Protein AF-A0AA41X513-F1 (afdb_monomer_lite)

Organism: NCBI:txid2961944

Secondary structure (DSSP, 8-state):
--S-----TT---------TT---EEEEEEE--TT-EEEEEETTEEEEEEE--TTSEEEEEEE-

Foldseek 3Di:
DPPDDDQDPPRDDDDDDDDPPDKDKDKDKDAADFQDWDFDDDPPDTPDTDTHHPVRMDIDMDMD

Structure (mmCIF, N/CA/C/O backbone):
data_AF-A0AA41X513-F1
#
_entry.id   AF-A0AA41X513-F1
#
loop_
_atom_site.group_PDB
_atom_site.id
_atom_site.type_symbol
_atom_site.label_atom_id
_atom_site.label_alt_id
_atom_site.label_comp_id
_atom_site.label_asym_id
_atom_site.label_entity_id
_atom_site.label_seq_id
_atom_site.pdbx_PDB_ins_code
_atom_site.Cartn_x
_atom_site.Cartn_y
_atom_site.Cartn_z
_atom_site.occupancy
_atom_site.B_iso_or_equiv
_atom_site.auth_seq_id
_atom_site.auth_comp_id
_atom_site.auth_asym_id
_atom_site.auth_atom_id
_atom_site.pdbx_PDB_model_num
ATOM 1 N N . ASP A 1 1 ? 11.589 15.031 -7.492 1.00 59.69 1 ASP A N 1
ATOM 2 C CA . ASP A 1 1 ? 10.608 14.438 -6.577 1.00 59.69 1 ASP A CA 1
ATOM 3 C C . ASP A 1 1 ? 11.364 13.658 -5.512 1.00 59.69 1 ASP A C 1
ATOM 5 O O . ASP A 1 1 ? 12.380 13.061 -5.853 1.00 59.69 1 ASP A O 1
ATOM 9 N N . SER A 1 2 ? 10.962 13.728 -4.245 1.00 68.50 2 SER A N 1
ATOM 10 C CA . SER A 1 2 ? 11.565 12.919 -3.176 1.00 68.50 2 SER A CA 1
ATOM 11 C C . SER A 1 2 ? 11.049 11.479 -3.171 1.00 68.50 2 SER A C 1
ATOM 13 O O . SER A 1 2 ? 11.583 10.669 -2.420 1.00 68.50 2 SER A O 1
ATOM 15 N N . GLY A 1 3 ? 10.030 11.157 -3.985 1.00 74.19 3 GLY A N 1
ATOM 16 C CA . GLY A 1 3 ? 9.448 9.812 -4.056 1.00 74.19 3 GLY A CA 1
ATOM 17 C C . GLY A 1 3 ? 8.699 9.415 -2.781 1.00 74.19 3 GLY A C 1
ATOM 18 O O . GLY A 1 3 ? 8.516 8.233 -2.512 1.00 74.19 3 GLY A O 1
ATOM 19 N N . VAL A 1 4 ? 8.305 10.405 -1.974 1.00 79.88 4 VAL A N 1
ATOM 20 C CA . VAL A 1 4 ? 7.552 10.229 -0.729 1.00 79.88 4 VAL A CA 1
ATOM 21 C C . VAL A 1 4 ? 6.208 10.910 -0.914 1.00 79.88 4 VAL A C 1
ATOM 23 O O . VAL A 1 4 ? 6.165 12.099 -1.228 1.00 79.88 4 VAL A O 1
ATOM 26 N N . TYR A 1 5 ? 5.135 10.154 -0.700 1.00 83.06 5 TYR A N 1
ATOM 27 C CA . TYR A 1 5 ? 3.765 10.609 -0.892 1.00 83.06 5 TYR A CA 1
ATOM 28 C C . TYR A 1 5 ? 2.968 10.364 0.387 1.00 83.06 5 TYR A C 1
ATOM 30 O O . TYR A 1 5 ? 2.834 9.224 0.829 1.00 83.06 5 TYR A O 1
ATOM 38 N N . ASP A 1 6 ? 2.425 11.436 0.963 1.00 82.69 6 ASP A N 1
ATOM 39 C CA . ASP A 1 6 ? 1.574 11.366 2.149 1.00 82.69 6 ASP A CA 1
ATOM 40 C C . ASP A 1 6 ? 0.098 11.422 1.739 1.00 82.69 6 ASP A C 1
ATOM 42 O O . ASP A 1 6 ? -0.402 12.440 1.254 1.00 82.69 6 ASP A O 1
ATOM 46 N N . LEU A 1 7 ? -0.619 10.320 1.963 1.00 83.94 7 LEU A N 1
ATOM 47 C CA . LEU A 1 7 ? -2.056 10.222 1.720 1.00 83.94 7 LEU A CA 1
ATOM 48 C C . LEU A 1 7 ? -2.822 10.480 3.016 1.00 83.94 7 LEU A C 1
ATOM 50 O O . LEU A 1 7 ? -2.949 9.611 3.876 1.00 83.94 7 LEU A O 1
ATOM 54 N N . ILE A 1 8 ? -3.339 11.700 3.157 1.00 83.00 8 ILE A N 1
ATOM 55 C CA . ILE A 1 8 ? -4.167 12.100 4.299 1.00 83.00 8 ILE A CA 1
ATOM 56 C C . ILE A 1 8 ? -5.637 12.081 3.872 1.00 83.00 8 ILE A C 1
ATOM 58 O O . ILE A 1 8 ? -6.011 12.731 2.892 1.00 83.00 8 ILE A O 1
ATOM 62 N N . HIS A 1 9 ? -6.474 11.362 4.631 1.00 77.31 9 HIS A N 1
ATOM 63 C CA . HIS A 1 9 ? -7.920 11.279 4.400 1.00 77.31 9 HIS A CA 1
ATOM 64 C C . HIS A 1 9 ? -8.538 12.680 4.189 1.00 77.31 9 HIS A C 1
ATOM 66 O O . HIS A 1 9 ? -8.250 13.588 4.975 1.00 77.31 9 HIS A O 1
ATOM 72 N N . PRO A 1 10 ? -9.402 12.875 3.170 1.00 82.94 10 PRO A N 1
ATOM 73 C CA . PRO A 1 10 ? -10.068 11.853 2.355 1.00 82.94 10 PRO A CA 1
ATOM 74 C C . PRO A 1 10 ? -9.306 11.388 1.108 1.00 82.94 10 PRO A C 1
ATOM 76 O O . PRO A 1 10 ? -9.864 10.615 0.334 1.00 82.94 10 PRO A O 1
ATOM 79 N N . ASN A 1 11 ? -8.060 11.821 0.901 1.00 83.88 11 ASN A N 1
ATOM 80 C CA . ASN A 1 11 ? -7.281 11.381 -0.254 1.00 83.88 11 ASN A CA 1
ATOM 81 C C . ASN A 1 11 ? -6.898 9.906 -0.098 1.00 83.88 11 ASN A C 1
ATOM 83 O O . ASN A 1 11 ? -6.346 9.511 0.929 1.00 83.88 11 ASN A O 1
ATOM 87 N N . THR A 1 12 ? -7.204 9.102 -1.114 1.00 83.31 12 THR A N 1
ATOM 88 C CA . THR A 1 12 ? -6.993 7.645 -1.103 1.00 83.31 12 THR A CA 1
ATOM 89 C C . THR A 1 12 ? -6.053 7.162 -2.203 1.00 83.31 12 THR A C 1
ATOM 91 O O . THR A 1 12 ? -5.751 5.977 -2.245 1.00 83.31 12 THR A O 1
ATOM 94 N N . PHE A 1 13 ? -5.597 8.050 -3.090 1.00 84.44 13 PHE A N 1
ATOM 95 C CA . PHE A 1 13 ? -4.700 7.720 -4.196 1.00 84.44 13 PHE A CA 1
ATOM 96 C C . PHE A 1 13 ? -3.702 8.855 -4.450 1.00 84.44 13 PHE A C 1
ATOM 98 O O . PHE A 1 13 ? -3.991 10.022 -4.171 1.00 84.44 13 PHE A O 1
ATOM 105 N N . ALA A 1 14 ? -2.538 8.499 -4.987 1.00 85.88 14 ALA A N 1
ATOM 106 C CA . ALA A 1 14 ? -1.536 9.412 -5.523 1.00 85.88 14 ALA A CA 1
ATOM 107 C C . ALA A 1 14 ? -1.114 8.901 -6.901 1.00 85.88 14 ALA A C 1
ATOM 109 O O . ALA A 1 14 ? -1.103 7.695 -7.135 1.00 85.88 14 ALA A O 1
ATOM 110 N N . GLU A 1 15 ? -0.771 9.816 -7.800 1.00 84.06 15 GLU A N 1
ATOM 111 C CA . GLU A 1 15 ? -0.209 9.468 -9.101 1.00 84.06 15 GLU A CA 1
ATOM 112 C C . GLU A 1 15 ? 1.315 9.478 -8.992 1.00 84.06 15 GLU A C 1
ATOM 114 O O . GLU A 1 15 ? 1.905 10.453 -8.520 1.00 84.06 15 GLU A O 1
ATOM 119 N N . VAL A 1 16 ? 1.945 8.380 -9.403 1.00 82.19 16 VAL A N 1
ATOM 120 C CA . VAL A 1 16 ? 3.399 8.224 -9.420 1.00 82.19 16 VAL A CA 1
ATOM 121 C C . VAL A 1 16 ? 3.830 7.821 -10.825 1.00 82.19 16 VAL A C 1
ATOM 123 O O . VAL A 1 16 ? 3.164 7.027 -11.479 1.00 82.19 16 VAL A O 1
ATOM 126 N N . SER A 1 17 ? 4.936 8.380 -11.310 1.00 81.56 17 SER A N 1
ATOM 127 C CA . SER A 1 17 ? 5.515 8.007 -12.604 1.00 81.56 17 SER A CA 1
ATOM 128 C C . SER A 1 17 ? 6.780 7.195 -12.367 1.00 81.56 17 SER A C 1
ATOM 130 O O . SER A 1 17 ? 7.754 7.715 -11.820 1.00 81.56 17 SER A O 1
ATOM 132 N N . LEU A 1 18 ? 6.751 5.928 -12.772 1.00 82.81 18 LEU A N 1
ATOM 133 C CA . LEU A 1 18 ? 7.881 5.003 -12.716 1.00 82.81 18 LEU A CA 1
ATOM 134 C C . LEU A 1 18 ? 8.376 4.726 -14.140 1.00 82.81 18 LEU A C 1
ATOM 136 O O . LEU A 1 18 ? 7.576 4.672 -15.073 1.00 82.81 1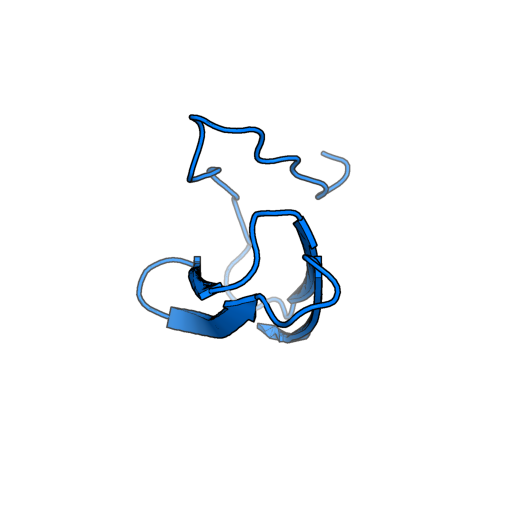8 LEU A O 1
ATOM 140 N N . ASN A 1 19 ? 9.686 4.568 -14.327 1.00 84.19 19 ASN A N 1
ATOM 141 C CA . ASN A 1 19 ? 10.233 4.183 -15.626 1.00 84.19 19 ASN A CA 1
ATOM 142 C C . ASN A 1 19 ? 10.067 2.677 -15.842 1.00 84.19 19 ASN A C 1
ATOM 144 O O . ASN A 1 19 ? 10.404 1.870 -14.976 1.00 84.19 19 ASN A O 1
ATOM 148 N N . GLU A 1 20 ? 9.627 2.289 -17.036 1.00 79.69 20 GLU A N 1
ATOM 149 C CA . GLU A 1 20 ? 9.557 0.879 -17.414 1.00 79.69 20 GLU A CA 1
ATOM 150 C C . GLU A 1 20 ? 10.954 0.233 -17.434 1.00 79.69 20 GLU A C 1
ATOM 152 O O . GLU A 1 20 ? 11.914 0.792 -17.969 1.00 79.69 20 GLU A O 1
ATOM 157 N N . GLY A 1 21 ? 11.061 -0.980 -16.882 1.00 79.31 21 GLY A N 1
ATOM 158 C CA . GLY A 1 21 ? 12.295 -1.776 -16.879 1.00 79.31 21 GLY A CA 1
ATOM 159 C C . GLY A 1 21 ? 13.255 -1.494 -15.719 1.00 79.31 21 GLY A C 1
ATOM 160 O O . GLY A 1 21 ? 14.309 -2.129 -15.644 1.00 79.31 21 GLY A O 1
ATOM 161 N N . GLU A 1 22 ? 12.899 -0.586 -14.809 1.00 85.44 22 GLU A N 1
ATOM 162 C CA . GLU A 1 22 ? 13.611 -0.360 -13.551 1.00 85.44 22 GLU A CA 1
ATOM 163 C C . GLU A 1 22 ? 12.905 -1.065 -12.386 1.00 85.44 22 GLU A C 1
ATOM 165 O O . GLU A 1 22 ? 11.701 -1.294 -12.420 1.00 85.44 22 GLU A O 1
ATOM 170 N N . MET A 1 23 ? 13.675 -1.427 -11.359 1.00 85.44 23 MET A N 1
ATOM 171 C CA . MET A 1 23 ? 13.174 -2.080 -10.149 1.00 85.44 23 MET A CA 1
ATOM 172 C C . MET A 1 23 ? 13.082 -1.049 -9.025 1.00 85.44 23 MET A C 1
ATOM 174 O O . MET A 1 23 ? 14.077 -0.385 -8.713 1.00 85.44 23 MET A O 1
ATOM 178 N N . TYR A 1 24 ? 11.915 -0.934 -8.399 1.00 87.44 24 TYR A N 1
ATOM 179 C CA . TYR A 1 24 ? 11.626 0.079 -7.391 1.00 87.44 24 TYR A CA 1
ATOM 180 C C . TYR A 1 24 ? 11.315 -0.554 -6.042 1.00 87.44 24 TYR A C 1
ATOM 182 O O . TYR A 1 24 ? 10.520 -1.474 -5.917 1.00 87.44 24 TYR A O 1
ATOM 190 N N . GLY A 1 25 ? 11.927 -0.026 -4.984 1.00 89.88 25 GLY A N 1
ATOM 191 C CA . GLY A 1 25 ? 11.518 -0.344 -3.620 1.00 89.88 25 GLY A CA 1
ATOM 192 C C . GLY A 1 25 ? 10.375 0.565 -3.179 1.00 89.88 25 GLY A C 1
ATOM 193 O O . GLY A 1 25 ? 10.423 1.769 -3.423 1.00 89.88 25 GLY A O 1
ATOM 194 N N . PHE A 1 26 ? 9.399 0.021 -2.456 1.00 90.38 26 PHE A N 1
ATOM 195 C CA . PHE A 1 26 ? 8.375 0.812 -1.778 1.00 90.38 26 PHE A CA 1
ATOM 196 C C . PHE A 1 26 ? 8.395 0.567 -0.271 1.00 90.38 26 PHE A C 1
ATOM 198 O O . PHE A 1 26 ? 8.784 -0.497 0.217 1.00 90.38 26 PHE A O 1
ATOM 205 N N . ARG A 1 27 ? 7.944 1.568 0.484 1.00 93.00 27 ARG A N 1
ATOM 206 C CA . ARG A 1 27 ? 7.704 1.480 1.925 1.00 93.00 27 ARG A CA 1
ATOM 207 C C . ARG A 1 27 ? 6.406 2.199 2.246 1.00 93.00 27 ARG A C 1
ATOM 209 O O . ARG A 1 27 ? 6.183 3.297 1.750 1.00 93.00 27 ARG A O 1
ATOM 216 N N . TYR A 1 28 ? 5.589 1.605 3.107 1.00 92.06 28 TYR A N 1
ATOM 217 C CA . TYR A 1 28 ? 4.342 2.204 3.565 1.00 92.06 28 TYR A CA 1
ATOM 218 C C . TYR A 1 28 ? 4.266 2.255 5.090 1.00 92.06 28 TYR A C 1
ATOM 220 O O . TYR A 1 28 ? 4.831 1.418 5.801 1.00 92.06 28 TYR A O 1
ATOM 228 N N . SER A 1 29 ? 3.540 3.257 5.580 1.00 93.62 29 SER A N 1
ATOM 229 C CA . SER A 1 29 ? 3.137 3.406 6.975 1.00 93.62 29 SER A CA 1
ATOM 230 C C . SER A 1 29 ? 1.712 3.942 6.990 1.00 93.62 29 SER A C 1
ATOM 232 O O . SER A 1 29 ? 1.459 5.055 6.541 1.00 93.62 29 SER A O 1
ATOM 234 N N . LEU A 1 30 ? 0.782 3.131 7.471 1.00 91.94 30 LEU A N 1
ATOM 235 C CA . LEU A 1 30 ? -0.640 3.423 7.554 1.00 91.94 30 LEU A CA 1
ATOM 236 C C . LEU A 1 30 ? -1.019 3.634 9.012 1.00 91.94 30 LEU A C 1
ATOM 238 O O . LEU A 1 30 ? -0.570 2.894 9.886 1.00 91.94 30 LEU A O 1
ATOM 242 N N . HIS A 1 31 ? -1.887 4.610 9.248 1.00 92.81 31 HIS A N 1
ATOM 243 C CA . HIS A 1 31 ? -2.490 4.878 10.547 1.00 92.81 31 HIS A CA 1
ATOM 244 C C . HIS A 1 31 ? -3.996 5.031 10.373 1.00 92.81 31 HIS A C 1
ATOM 246 O O . HIS A 1 31 ? -4.458 5.708 9.454 1.00 92.81 31 HIS A O 1
ATOM 252 N N . GLY A 1 32 ? -4.771 4.414 11.255 1.00 90.12 32 GLY A N 1
ATOM 253 C CA . GLY A 1 32 ? -6.225 4.428 11.166 1.00 90.12 32 GLY A CA 1
ATOM 254 C C . GLY A 1 32 ? -6.871 3.591 12.259 1.00 90.12 32 GLY A C 1
ATOM 255 O O . GLY A 1 32 ? -6.195 2.954 13.056 1.00 90.12 32 GLY A O 1
ATOM 256 N N . LYS A 1 33 ? -8.202 3.586 12.307 1.00 93.31 33 LYS A N 1
ATOM 257 C CA . LYS A 1 33 ? -8.933 2.851 13.348 1.00 93.31 33 LYS A CA 1
ATOM 258 C C . LYS A 1 33 ? -8.705 1.346 13.220 1.00 93.31 33 LYS A C 1
ATOM 260 O O . LYS A 1 33 ? -8.709 0.823 12.104 1.00 93.31 33 LYS A O 1
ATOM 265 N N . ALA A 1 34 ? -8.607 0.652 14.350 1.00 94.69 34 ALA A N 1
ATOM 266 C CA . ALA A 1 34 ? -8.578 -0.809 14.372 1.00 94.69 34 ALA A CA 1
ATOM 267 C C . ALA A 1 34 ? -9.792 -1.399 13.629 1.00 94.69 34 ALA A C 1
ATOM 269 O O . ALA A 1 34 ? -10.910 -0.887 13.739 1.00 94.69 34 ALA A O 1
ATOM 270 N N . GLY A 1 35 ? -9.567 -2.466 12.864 1.00 93.44 35 GLY A N 1
ATOM 271 C CA . GLY A 1 35 ? -10.574 -3.082 11.998 1.00 93.44 35 GLY A CA 1
ATOM 272 C C . GLY A 1 35 ? -10.751 -2.402 10.637 1.00 93.44 35 GLY A C 1
ATOM 273 O O . GLY A 1 35 ? -11.593 -2.824 9.849 1.00 93.44 35 GLY A O 1
ATOM 274 N N . THR A 1 36 ? -9.992 -1.342 10.337 1.00 92.50 36 THR A N 1
ATOM 275 C CA . THR A 1 36 ? -10.011 -0.728 9.002 1.00 92.50 36 THR A CA 1
ATOM 276 C C . THR A 1 36 ? -9.224 -1.602 8.034 1.00 92.50 36 THR A C 1
ATOM 278 O O . THR A 1 36 ? -8.015 -1.775 8.196 1.00 92.50 36 THR A O 1
ATOM 281 N N . SER A 1 37 ? -9.892 -2.131 7.013 1.00 94.56 37 SER A N 1
ATOM 282 C CA . SER A 1 37 ? -9.229 -2.818 5.906 1.00 94.56 37 SER A CA 1
ATOM 283 C C . SER A 1 37 ? -8.494 -1.819 5.012 1.00 94.56 37 SER A C 1
ATOM 285 O O . SER A 1 37 ? -8.980 -0.712 4.777 1.00 94.56 37 SER A O 1
ATOM 287 N N . PHE A 1 38 ? -7.337 -2.214 4.489 1.00 92.62 38 PHE A N 1
ATOM 288 C CA . PHE A 1 38 ? -6.567 -1.432 3.531 1.00 92.62 38 PHE A CA 1
ATOM 289 C C . PHE A 1 38 ? -6.103 -2.305 2.366 1.00 92.62 38 PHE A C 1
ATOM 291 O O . PHE A 1 38 ? -5.885 -3.510 2.512 1.00 92.62 38 PHE A O 1
ATOM 298 N N . LYS A 1 39 ? -5.915 -1.660 1.217 1.00 93.81 39 LYS A N 1
ATOM 299 C CA . LYS A 1 39 ? -5.324 -2.236 0.015 1.00 93.81 39 LYS A CA 1
ATOM 300 C C . LYS A 1 39 ? -4.449 -1.166 -0.636 1.00 93.81 39 LYS A C 1
ATOM 302 O O . LYS A 1 39 ? -4.911 -0.043 -0.816 1.00 93.81 39 LYS A O 1
ATOM 307 N N . ILE A 1 40 ? -3.188 -1.490 -0.903 1.00 91.31 40 ILE A N 1
ATOM 308 C CA . ILE A 1 40 ? -2.232 -0.648 -1.624 1.00 91.31 40 ILE A CA 1
ATOM 309 C C . ILE A 1 40 ? -2.025 -1.296 -2.985 1.00 91.31 40 ILE A C 1
ATOM 311 O O . ILE A 1 40 ? -1.580 -2.442 -3.069 1.00 91.31 40 ILE A O 1
ATOM 315 N N . GLU A 1 41 ? -2.355 -0.548 -4.027 1.00 91.94 41 GLU A N 1
ATOM 316 C CA . GLU A 1 41 ? -2.272 -0.987 -5.413 1.00 91.94 41 GLU A CA 1
ATOM 317 C C . GLU A 1 41 ? -1.390 -0.022 -6.196 1.00 91.94 41 GLU A C 1
ATOM 319 O O . GLU A 1 41 ? -1.375 1.183 -5.923 1.00 91.94 41 GLU A O 1
ATOM 324 N N . LEU A 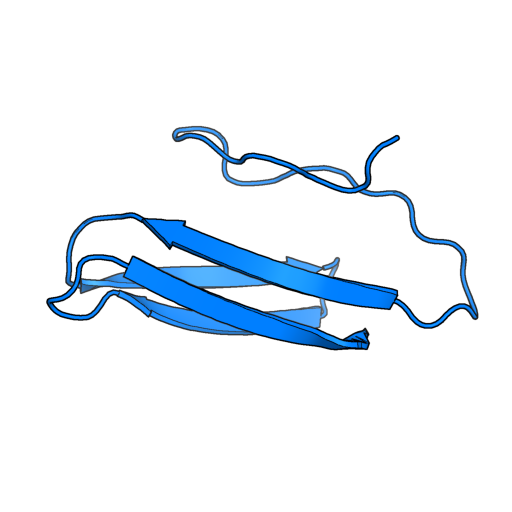1 42 ? -0.657 -0.571 -7.157 1.00 88.69 42 LEU A N 1
ATOM 325 C CA . LEU A 1 42 ? 0.001 0.181 -8.210 1.00 88.69 42 LEU A CA 1
ATOM 326 C C . LEU A 1 42 ? -0.550 -0.345 -9.532 1.00 88.69 42 LEU A C 1
ATOM 328 O O . LEU A 1 42 ? -0.362 -1.515 -9.858 1.00 88.69 42 LEU A O 1
ATOM 332 N N . ASP A 1 43 ? -1.282 0.508 -10.244 1.00 87.00 43 ASP A N 1
ATOM 333 C CA . ASP A 1 43 ? -2.121 0.110 -11.374 1.00 87.00 43 ASP A CA 1
ATOM 334 C C . ASP A 1 43 ? -3.072 -1.044 -10.990 1.00 87.00 43 ASP A C 1
ATOM 336 O O . ASP A 1 43 ? -3.915 -0.870 -10.110 1.00 87.00 43 ASP A O 1
ATOM 340 N N . ASP A 1 44 ? -2.929 -2.217 -11.613 1.00 87.06 44 ASP A N 1
ATOM 341 C CA . ASP A 1 44 ? -3.726 -3.421 -11.329 1.00 87.06 44 ASP A CA 1
ATOM 342 C C . ASP A 1 44 ? -3.002 -4.423 -10.397 1.00 87.06 44 ASP A C 1
ATOM 344 O O . ASP A 1 44 ? -3.515 -5.515 -10.125 1.00 87.06 44 ASP A O 1
ATOM 348 N N . GLU A 1 45 ? -1.801 -4.089 -9.909 1.00 88.94 45 GLU A N 1
ATOM 349 C CA . GLU A 1 45 ? -1.004 -4.950 -9.034 1.00 88.94 45 GLU A CA 1
ATOM 350 C C . GLU A 1 45 ? -1.234 -4.632 -7.552 1.00 88.94 45 GLU A C 1
ATOM 352 O O . GLU A 1 45 ? -1.104 -3.494 -7.096 1.00 88.94 45 GLU A O 1
ATOM 357 N N . VAL A 1 46 ? -1.533 -5.669 -6.765 1.00 93.19 46 VAL A N 1
ATOM 358 C CA . VAL A 1 46 ? -1.695 -5.550 -5.311 1.00 93.19 46 VAL A CA 1
ATOM 359 C C . VAL A 1 46 ? -0.334 -5.659 -4.636 1.00 93.19 46 VAL A C 1
ATOM 361 O O . VAL A 1 46 ? 0.233 -6.745 -4.540 1.00 93.19 46 VAL A O 1
ATOM 364 N N . LEU A 1 47 ? 0.157 -4.539 -4.108 1.00 92.06 47 LEU A N 1
ATOM 365 C CA . LEU A 1 47 ? 1.439 -4.481 -3.405 1.00 92.06 47 LEU A CA 1
ATOM 366 C C . LEU A 1 47 ? 1.322 -4.947 -1.948 1.00 92.06 47 LEU A C 1
ATOM 368 O O . LEU A 1 47 ? 2.220 -5.604 -1.421 1.00 92.06 47 LEU A O 1
ATOM 372 N N . ALA A 1 48 ? 0.229 -4.579 -1.275 1.00 93.50 48 ALA A N 1
ATOM 373 C CA . ALA A 1 48 ? -0.059 -4.992 0.095 1.00 93.50 48 ALA A CA 1
ATOM 374 C C . ALA A 1 48 ? -1.555 -4.883 0.405 1.00 93.50 48 ALA A C 1
ATOM 376 O O . ALA A 1 48 ? -2.210 -3.918 0.019 1.00 93.50 48 ALA A O 1
ATOM 377 N N . GLU A 1 49 ? -2.088 -5.825 1.176 1.00 95.25 49 GLU A N 1
ATOM 378 C CA . GLU A 1 49 ? -3.463 -5.780 1.671 1.00 95.25 49 GLU A CA 1
ATOM 379 C C . GLU A 1 49 ? -3.548 -6.325 3.095 1.00 95.25 49 GLU A C 1
ATOM 381 O O . GLU A 1 49 ? -2.725 -7.140 3.520 1.00 95.25 49 GLU A O 1
ATOM 386 N N . GLY A 1 50 ? -4.531 -5.851 3.855 1.00 94.62 50 GLY A N 1
ATOM 387 C CA . GLY A 1 50 ? -4.719 -6.300 5.225 1.00 94.62 50 GLY A CA 1
ATOM 388 C C . GLY A 1 50 ? -5.764 -5.509 5.993 1.00 94.62 50 GLY A C 1
ATOM 389 O O . GLY A 1 50 ? -6.576 -4.775 5.434 1.00 94.62 50 GLY A O 1
ATOM 390 N N . GLU A 1 51 ? -5.729 -5.670 7.309 1.00 95.31 51 GLU A N 1
ATOM 391 C CA . GLU A 1 51 ? -6.590 -4.974 8.257 1.00 95.31 51 GLU A CA 1
ATOM 392 C C . GLU A 1 51 ? -5.725 -4.375 9.364 1.00 95.31 51 GLU A C 1
ATOM 394 O O . GLU A 1 51 ? -4.778 -5.013 9.831 1.00 95.31 51 GLU A O 1
ATOM 399 N N . LEU A 1 52 ? -6.027 -3.140 9.770 1.00 92.69 52 LEU A N 1
ATOM 400 C CA . LEU A 1 52 ? -5.356 -2.509 10.899 1.00 92.69 52 LEU A CA 1
ATOM 401 C C . LEU A 1 52 ? -5.718 -3.247 12.184 1.00 92.69 52 LEU A C 1
ATOM 403 O O . LEU A 1 52 ? -6.889 -3.340 12.562 1.00 92.69 52 LEU A O 1
ATOM 407 N N . ASP A 1 53 ? -4.698 -3.748 12.869 1.00 90.38 53 ASP A N 1
ATOM 408 C CA . ASP A 1 53 ? -4.868 -4.435 14.137 1.00 90.38 53 ASP A 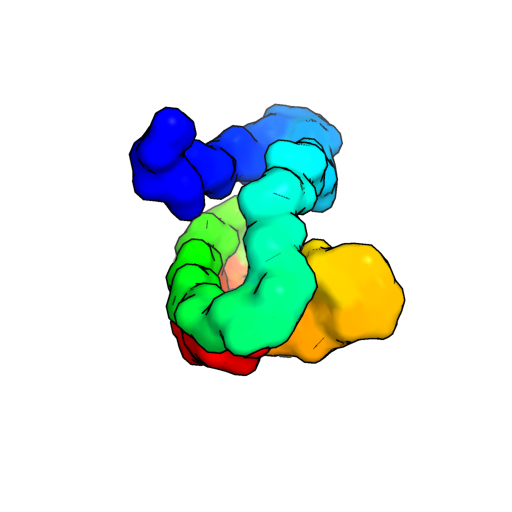CA 1
ATOM 409 C C . ASP A 1 53 ? -5.124 -3.440 15.289 1.00 90.38 53 ASP A C 1
ATOM 411 O O . ASP A 1 53 ? -5.388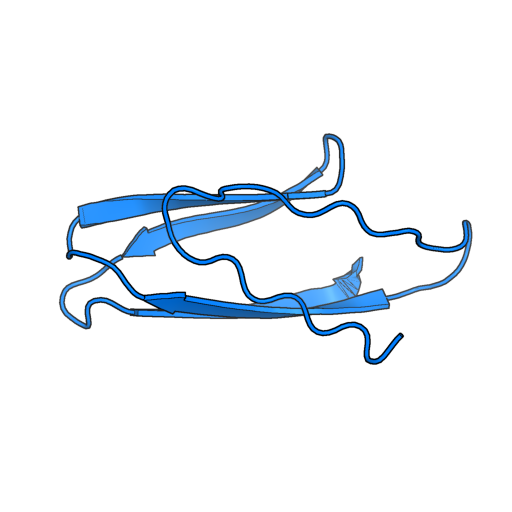 -2.247 15.104 1.00 90.38 53 ASP A O 1
ATOM 415 N N . LYS A 1 54 ? -5.052 -3.931 16.529 1.00 92.31 54 LYS A N 1
ATOM 416 C CA . LYS A 1 54 ? -5.271 -3.109 17.72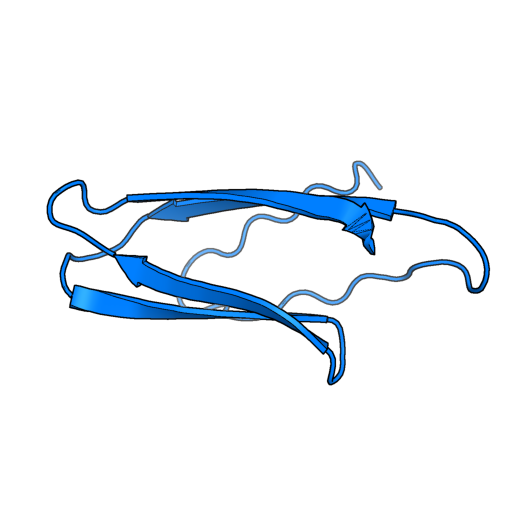9 1.00 92.31 54 LYS A CA 1
ATOM 417 C C . LYS A 1 54 ? -4.212 -2.022 17.945 1.00 92.31 54 LYS A C 1
ATOM 419 O O . LYS A 1 54 ? -4.412 -1.186 18.820 1.00 92.31 54 LYS A O 1
ATOM 424 N N . SER A 1 55 ? -3.099 -2.052 17.215 1.00 89.69 55 SER A N 1
ATOM 425 C CA . SER A 1 55 ? -2.084 -0.999 17.250 1.00 89.69 55 SER A CA 1
ATOM 426 C C . SER A 1 55 ? -2.478 0.232 16.431 1.00 89.69 55 SER A C 1
ATOM 428 O O . SER A 1 55 ? -1.778 1.239 16.507 1.00 89.69 55 SER A O 1
ATOM 430 N N . GLU A 1 56 ? -3.591 0.1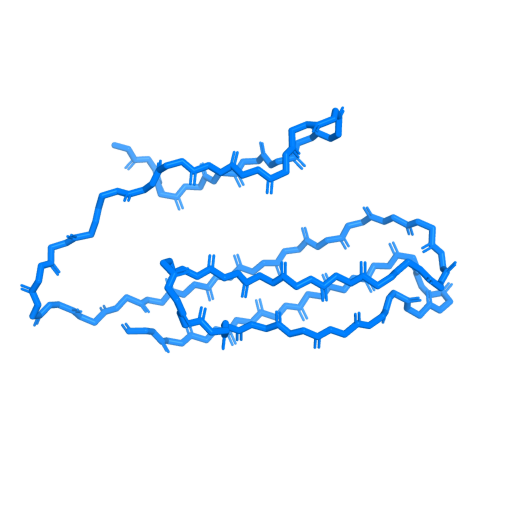70 15.681 1.00 91.44 56 GLU A N 1
ATOM 431 C CA . GLU A 1 56 ? -4.087 1.268 14.834 1.00 91.44 56 GLU A CA 1
ATOM 432 C C . GLU A 1 56 ? -3.074 1.713 13.764 1.00 91.44 56 GLU A C 1
ATOM 434 O O . GLU A 1 56 ? -3.156 2.811 13.204 1.00 91.44 56 GLU A O 1
ATOM 439 N N . ALA A 1 57 ? -2.106 0.846 13.465 1.00 93.06 57 ALA A N 1
ATOM 440 C CA . ALA A 1 57 ? -1.047 1.097 12.511 1.00 93.06 57 ALA A CA 1
ATOM 441 C C . ALA A 1 57 ? -0.688 -0.175 11.738 1.00 93.06 57 ALA A C 1
ATOM 443 O O . ALA A 1 57 ? -0.755 -1.286 12.258 1.00 93.06 57 ALA A O 1
ATOM 444 N N . ALA A 1 58 ? -0.267 -0.004 10.489 1.00 93.44 58 ALA A N 1
ATOM 445 C CA . ALA A 1 58 ? 0.342 -1.063 9.695 1.00 93.44 58 ALA A CA 1
ATOM 446 C C . ALA A 1 58 ? 1.513 -0.485 8.909 1.00 93.44 58 ALA A C 1
ATOM 448 O O . ALA A 1 58 ? 1.450 0.634 8.412 1.00 93.44 58 ALA A O 1
ATOM 449 N N . SER A 1 59 ? 2.596 -1.240 8.780 1.00 94.62 59 SER A N 1
ATOM 450 C CA . SER A 1 59 ? 3.741 -0.813 7.981 1.00 94.62 59 SER A CA 1
ATOM 451 C C . SER A 1 59 ? 4.368 -1.998 7.277 1.00 94.62 59 SER A C 1
ATOM 453 O O . SER A 1 59 ? 4.234 -3.140 7.718 1.00 94.62 59 SER A O 1
ATOM 455 N N . GLY A 1 60 ? 5.048 -1.714 6.179 1.00 94.31 60 GLY A N 1
ATOM 456 C CA . GLY A 1 60 ? 5.729 -2.726 5.399 1.00 94.31 60 GLY A CA 1
ATOM 457 C C . GLY A 1 60 ? 6.531 -2.110 4.271 1.00 94.31 60 GLY A C 1
ATOM 458 O O . GLY A 1 60 ? 6.622 -0.888 4.121 1.00 94.31 60 GLY A O 1
ATOM 459 N N . SER A 1 61 ? 7.159 -2.981 3.502 1.00 94.56 61 SER A N 1
ATOM 460 C CA . SER A 1 61 ? 8.003 -2.615 2.376 1.00 94.56 61 SER A CA 1
ATOM 461 C C . SER A 1 61 ? 8.091 -3.778 1.409 1.00 94.56 61 SER A C 1
ATOM 463 O O . SER A 1 61 ? 8.016 -4.932 1.834 1.00 94.56 61 SER A O 1
ATOM 465 N N . GLY A 1 62 ? 8.342 -3.477 0.146 1.00 91.56 62 GLY A N 1
ATOM 466 C CA . GLY A 1 62 ? 8.545 -4.478 -0.886 1.00 91.56 62 GLY A CA 1
ATOM 467 C C . GLY A 1 62 ? 9.295 -3.900 -2.073 1.00 91.56 62 GLY A C 1
ATOM 468 O O . GLY A 1 62 ? 9.847 -2.799 -2.003 1.00 91.56 62 GLY A O 1
ATOM 469 N N . VAL A 1 63 ? 9.329 -4.678 -3.145 1.00 88.94 63 VAL A N 1
ATOM 470 C CA . VAL A 1 63 ? 9.943 -4.316 -4.417 1.00 88.94 63 VAL A CA 1
ATOM 471 C C . VAL A 1 63 ? 8.929 -4.603 -5.516 1.00 88.94 63 VAL A C 1
ATOM 473 O O . VAL A 1 63 ? 8.245 -5.623 -5.433 1.00 88.94 63 VAL A O 1
ATOM 476 N N . VAL A 1 64 ? 8.846 -3.701 -6.487 1.00 84.44 64 VAL A N 1
ATOM 477 C CA . VAL A 1 64 ? 8.042 -3.786 -7.712 1.00 84.44 64 VAL A CA 1
ATOM 478 C C . VAL A 1 64 ? 8.980 -3.661 -8.909 1.00 84.44 64 VAL A C 1
ATOM 480 O O . VAL A 1 64 ? 9.943 -2.857 -8.818 1.00 84.44 64 VAL A O 1
#

Radius of gyration: 12.63 Å; chains: 1; bounding box: 24×21×35 Å

pLDDT: mean 87.87, std 6.72, range [59.69, 95.31]

Sequence (64 aa):
DSGVYDLIHPNTFAEVSLNEGEMYGFRYSLHGKAGTSFKIELDDEVLAEGELDKSEAASGSGVV